Protein AF-A0A947UDK2-F1 (afdb_monomer_lite)

Secondary structure (DSSP, 8-state):
-PPPPHHHHHHHHHSSSTTSSTTHHHH-HHHHHHHHHHHS-TTSPPP-SHHHHHHHHHTSSSS-HHHHHHHHHHHHHHHHHHHHHHHHHHTS-EEEE--SHHHHHSTTHHHHHHHHHHHH-SS-EEEE--T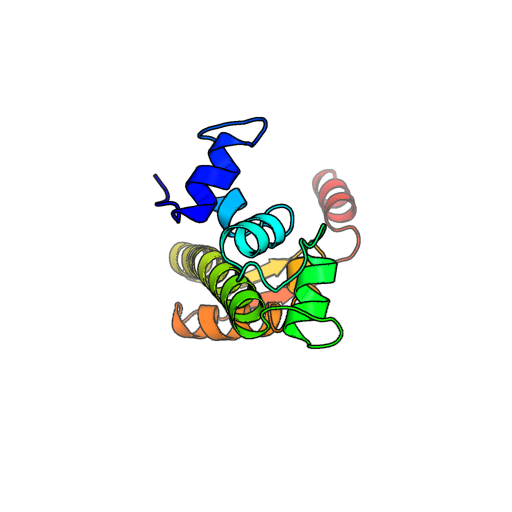THHHHHHHHTT-

Radius of gyration: 16.64 Å; chains: 1; bounding box: 49×33×41 Å

Structure (mmCIF, N/CA/C/O backbone):
data_AF-A0A947UDK2-F1
#
_entry.id   AF-A0A947UDK2-F1
#
loop_
_atom_site.group_PDB
_atom_site.id
_atom_site.type_symbol
_atom_site.label_atom_id
_atom_site.label_alt_id
_atom_site.label_comp_id
_atom_site.label_asym_id
_atom_site.label_entity_id
_atom_site.label_seq_id
_atom_site.pdbx_PDB_ins_code
_atom_site.Cartn_x
_atom_site.Cartn_y
_atom_site.Cartn_z
_atom_site.occupancy
_atom_site.B_iso_or_equiv
_atom_site.auth_seq_id
_atom_site.auth_comp_id
_atom_site.auth_asym_id
_atom_site.auth_atom_id
_atom_site.pdbx_PDB_model_num
ATOM 1 N N . LYS A 1 1 ? -7.067 18.140 2.313 1.00 76.50 1 LYS A N 1
ATOM 2 C CA . LYS A 1 1 ? -6.984 17.269 1.109 1.00 76.50 1 LYS A CA 1
ATOM 3 C C . LYS A 1 1 ? -5.727 16.414 1.240 1.00 76.50 1 LYS A C 1
ATOM 5 O O . LYS A 1 1 ? -4.769 16.920 1.809 1.00 76.50 1 LYS A O 1
ATOM 10 N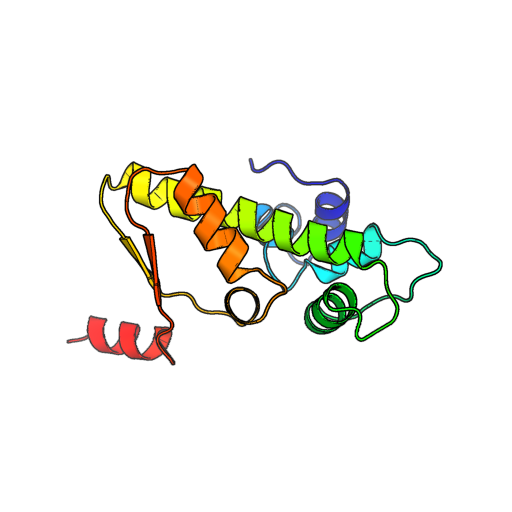 N . PHE A 1 2 ? -5.742 15.152 0.804 1.00 87.69 2 PHE A N 1
ATOM 11 C CA . PHE A 1 2 ? -4.555 14.290 0.876 1.00 87.69 2 PHE A CA 1
ATOM 12 C C . PHE A 1 2 ? -3.453 14.835 -0.054 1.00 87.69 2 PHE A C 1
ATOM 14 O O . PHE A 1 2 ? -3.770 15.108 -1.215 1.00 87.69 2 PHE A O 1
ATOM 21 N N . PRO A 1 3 ? -2.217 15.057 0.430 1.00 91.25 3 PRO A N 1
ATOM 22 C CA . PRO A 1 3 ? -1.120 15.519 -0.412 1.00 91.25 3 PRO A CA 1
ATOM 23 C C . PRO A 1 3 ? -0.661 14.392 -1.341 1.00 91.25 3 PRO A C 1
ATOM 25 O O . PRO A 1 3 ? -0.403 13.281 -0.888 1.00 91.25 3 PRO A O 1
ATOM 28 N N . GLN A 1 4 ? -0.566 14.682 -2.636 1.00 93.75 4 GLN A N 1
ATOM 29 C CA . GLN A 1 4 ? -0.131 13.710 -3.639 1.00 93.75 4 GLN A CA 1
ATOM 30 C C . GLN A 1 4 ? 1.374 13.787 -3.878 1.00 93.75 4 GLN A C 1
ATOM 32 O O . GLN A 1 4 ? 1.986 14.852 -3.776 1.00 93.75 4 GLN A O 1
ATOM 37 N N . SER A 1 5 ? 1.956 12.657 -4.257 1.00 94.75 5 SER A N 1
ATOM 38 C CA . SER A 1 5 ? 3.303 12.599 -4.803 1.00 94.75 5 SER A CA 1
ATOM 39 C C . SER A 1 5 ? 3.349 13.231 -6.207 1.00 94.75 5 SER A C 1
ATOM 41 O O . SER A 1 5 ? 2.322 13.311 -6.890 1.00 94.75 5 SER A O 1
ATOM 43 N N . PRO A 1 6 ? 4.531 13.648 -6.703 1.00 96.19 6 PRO A N 1
ATOM 44 C CA . PRO A 1 6 ? 4.664 14.125 -8.082 1.00 96.19 6 PRO A CA 1
ATOM 45 C C . PRO A 1 6 ? 4.167 13.109 -9.124 1.00 96.19 6 PRO A C 1
ATOM 47 O O . PRO A 1 6 ? 3.544 13.491 -10.113 1.00 96.19 6 PRO A O 1
ATOM 50 N N . ALA A 1 7 ? 4.391 11.814 -8.879 1.00 95.62 7 ALA A N 1
ATOM 51 C CA . ALA A 1 7 ? 3.863 10.738 -9.715 1.00 95.62 7 ALA A CA 1
ATOM 52 C C . ALA A 1 7 ? 2.335 10.616 -9.581 1.00 95.62 7 ALA A C 1
ATOM 54 O O . ALA A 1 7 ? 1.642 10.502 -10.589 1.00 95.62 7 ALA A O 1
ATOM 55 N N . GLY A 1 8 ? 1.792 10.738 -8.368 1.00 95.81 8 GLY A N 1
ATOM 56 C CA . GLY A 1 8 ? 0.352 10.718 -8.120 1.00 95.81 8 GLY A CA 1
ATOM 57 C C . GLY A 1 8 ? -0.413 11.853 -8.792 1.00 95.81 8 GLY A C 1
ATOM 58 O O . GLY A 1 8 ? -1.521 11.632 -9.275 1.00 95.81 8 GLY A O 1
ATOM 59 N N . LEU A 1 9 ? 0.182 13.045 -8.899 1.00 96.62 9 LEU A N 1
ATOM 60 C CA . LEU A 1 9 ? -0.386 14.152 -9.677 1.00 96.62 9 LEU A CA 1
ATOM 61 C C . LEU A 1 9 ? -0.507 13.793 -11.164 1.00 96.62 9 LEU A C 1
ATOM 63 O O . LEU A 1 9 ? -1.529 14.070 -11.791 1.00 96.62 9 LEU A O 1
ATOM 67 N N . GLN A 1 10 ? 0.513 13.141 -11.730 1.00 96.94 10 GLN A N 1
ATOM 68 C CA . GLN A 1 10 ? 0.480 12.692 -13.123 1.00 96.94 10 GLN A CA 1
ATOM 69 C C . GLN A 1 10 ? -0.544 11.569 -13.330 1.00 96.94 10 GLN A C 1
ATOM 71 O O . GLN A 1 10 ? -1.350 11.662 -14.257 1.00 96.94 10 GLN A O 1
ATOM 76 N N . VAL A 1 11 ? -0.581 10.576 -12.436 1.00 96.44 11 VAL A N 1
ATOM 77 C CA . VAL A 1 11 ? -1.602 9.513 -12.424 1.00 96.44 11 VAL A CA 1
ATOM 78 C C . VAL A 1 11 ? -3.011 10.111 -1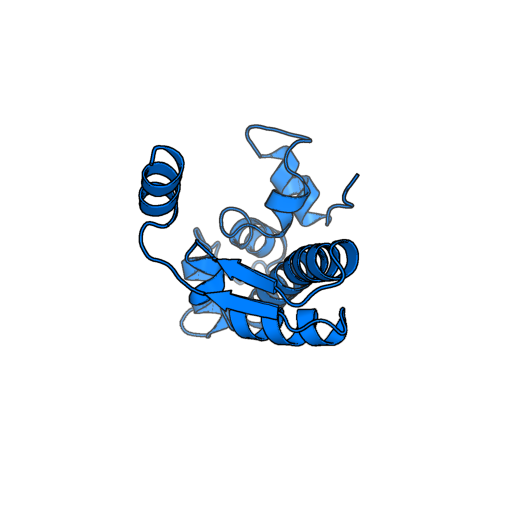2.363 1.00 96.44 11 VAL A C 1
ATOM 80 O O . VAL A 1 11 ? -3.883 9.743 -13.149 1.00 96.44 11 VAL A O 1
ATOM 83 N N . ASP A 1 12 ? -3.245 11.088 -11.484 1.00 96.94 12 ASP A N 1
ATOM 84 C CA . ASP A 1 12 ? -4.537 11.769 -11.378 1.00 96.94 12 ASP A CA 1
ATOM 85 C C . ASP A 1 12 ? -4.908 12.512 -12.667 1.00 96.94 12 ASP A C 1
ATOM 87 O O . ASP A 1 12 ? -6.037 12.375 -13.147 1.00 96.94 12 ASP A O 1
ATOM 91 N N . SER A 1 13 ? -3.951 13.217 -13.279 1.00 95.75 13 SER A N 1
ATOM 92 C CA . SER A 1 13 ? -4.164 13.985 -14.512 1.00 95.75 13 SER A CA 1
ATOM 93 C C . SER A 1 13 ? -4.592 13.129 -15.714 1.00 95.75 13 SER A C 1
ATOM 95 O O . SER A 1 13 ? -5.290 13.629 -16.604 1.00 95.75 13 SER A O 1
ATOM 97 N N . GLN A 1 14 ? -4.193 11.853 -15.717 1.00 92.88 14 GLN A N 1
ATOM 98 C CA . GLN A 1 14 ? -4.473 10.864 -16.763 1.00 92.88 14 GLN A CA 1
ATOM 99 C C . GLN A 1 14 ? -5.674 9.967 -16.430 1.00 92.88 14 GLN A C 1
ATOM 101 O O . GLN A 1 14 ? -6.150 9.221 -17.282 1.00 92.88 14 GLN A O 1
ATOM 106 N N . SER A 1 15 ? -6.188 10.042 -15.202 1.00 92.81 15 SER A N 1
ATOM 107 C CA . SER A 1 15 ? -7.342 9.257 -14.774 1.00 92.81 15 SER A CA 1
ATOM 108 C C . SER A 1 15 ? -8.659 9.792 -15.348 1.00 92.81 15 SER A C 1
ATOM 110 O O . SER A 1 15 ? -8.803 10.984 -15.630 1.00 92.81 15 SER A O 1
ATOM 112 N N . ILE A 1 16 ? -9.663 8.914 -15.437 1.00 91.69 16 ILE A N 1
ATOM 113 C CA . ILE A 1 16 ? -11.028 9.268 -15.867 1.00 91.69 16 ILE A CA 1
ATOM 114 C C . ILE A 1 16 ? -11.627 10.352 -14.955 1.00 91.69 16 ILE A C 1
ATOM 116 O O . ILE A 1 16 ? -12.279 11.282 -15.424 1.00 91.69 16 ILE A O 1
ATOM 120 N N . LYS A 1 17 ? -11.381 10.259 -13.640 1.00 93.12 17 LYS A N 1
ATOM 121 C CA . LYS A 1 17 ? -11.920 11.175 -12.626 1.00 93.12 17 LYS A CA 1
ATOM 122 C C . LYS A 1 17 ? -10.810 11.997 -11.968 1.00 93.12 17 LYS A C 1
ATOM 124 O O . LYS A 1 17 ? -10.381 11.688 -10.853 1.00 93.12 17 LYS A O 1
ATOM 129 N N . LYS A 1 18 ? -10.366 13.045 -12.660 1.00 95.06 18 LYS A N 1
ATOM 130 C CA . LYS A 1 18 ? -9.336 13.994 -12.193 1.00 95.06 18 LYS A CA 1
ATOM 131 C C . LYS A 1 18 ? -9.771 14.707 -10.908 1.00 95.06 18 LYS A C 1
ATOM 133 O O . LYS A 1 18 ? -10.944 15.046 -10.753 1.00 95.06 18 LYS A O 1
ATOM 138 N N . GLY A 1 19 ? -8.848 14.912 -9.974 1.00 94.00 19 GLY A N 1
ATOM 139 C CA . GLY A 1 19 ? -9.103 15.545 -8.677 1.00 94.00 19 GLY A CA 1
ATOM 140 C C . GLY A 1 19 ? -9.883 14.687 -7.666 1.00 94.00 19 GLY A C 1
ATOM 141 O O . GLY A 1 19 ? -10.080 15.115 -6.527 1.00 94.00 19 GLY A O 1
ATOM 142 N N . GLY A 1 20 ? -10.341 13.492 -8.054 1.00 92.81 20 GLY A N 1
ATOM 143 C CA . GLY A 1 20 ? -11.095 12.566 -7.206 1.00 92.81 20 GLY A CA 1
ATOM 144 C C . GLY A 1 20 ? -10.252 11.389 -6.715 1.00 92.81 20 GLY A C 1
ATOM 145 O O . GLY A 1 20 ? -9.280 11.013 -7.359 1.00 92.81 20 GLY A O 1
ATOM 146 N N . ALA A 1 21 ? -10.651 10.781 -5.591 1.00 94.06 21 ALA A N 1
ATOM 147 C CA . ALA A 1 21 ? -10.040 9.557 -5.051 1.00 94.06 21 ALA A CA 1
ATOM 148 C C . ALA A 1 21 ? -8.501 9.626 -4.906 1.00 94.06 21 ALA A C 1
ATOM 150 O O . ALA A 1 21 ? -7.795 8.650 -5.131 1.00 94.06 21 ALA A O 1
ATOM 151 N N . LEU A 1 22 ? -7.971 10.795 -4.524 1.00 95.62 22 LEU A N 1
ATOM 152 C CA . LEU A 1 22 ? -6.524 11.059 -4.522 1.00 95.62 22 LEU A CA 1
ATOM 153 C C . LEU A 1 22 ? -5.732 10.085 -3.640 1.00 95.62 22 LEU A C 1
ATOM 155 O O . LEU A 1 22 ? -4.648 9.666 -4.018 1.00 95.62 22 LEU A O 1
ATOM 159 N N . PHE A 1 23 ? -6.287 9.708 -2.485 1.00 96.06 23 PHE A N 1
ATOM 160 C CA . PHE A 1 23 ? -5.666 8.723 -1.600 1.00 96.06 23 PHE A CA 1
ATOM 161 C C . PHE A 1 23 ? -5.628 7.331 -2.241 1.00 96.06 23 PHE A C 1
ATOM 163 O O . PHE A 1 23 ? -4.586 6.690 -2.250 1.00 96.06 23 PHE A O 1
ATOM 170 N N . GLU A 1 24 ? -6.743 6.887 -2.830 1.00 95.44 24 GLU A N 1
ATOM 171 C CA . GLU A 1 24 ? -6.829 5.600 -3.531 1.00 95.44 24 GLU A CA 1
ATOM 172 C C . GLU A 1 24 ? -5.782 5.505 -4.645 1.00 95.44 24 GLU A C 1
ATOM 174 O O . GLU A 1 24 ? -5.113 4.487 -4.781 1.00 95.44 24 GLU A O 1
ATOM 179 N N . LYS A 1 25 ? -5.565 6.596 -5.385 1.00 96.31 25 LYS A N 1
ATOM 180 C CA . LYS A 1 25 ? -4.566 6.655 -6.460 1.00 96.31 25 LYS A CA 1
ATOM 181 C C . LYS A 1 25 ? -3.127 6.479 -5.987 1.00 96.31 25 LYS A C 1
ATOM 183 O O . LYS A 1 25 ? -2.264 6.209 -6.812 1.00 96.31 25 LYS A O 1
ATOM 188 N N . GLU A 1 26 ? -2.858 6.616 -4.695 1.00 96.56 26 GLU A N 1
ATOM 189 C CA . GLU A 1 26 ? -1.520 6.471 -4.106 1.00 96.56 26 GLU A CA 1
ATOM 190 C C . GLU A 1 26 ? -1.316 5.097 -3.453 1.00 96.56 26 GLU A C 1
ATOM 192 O O . GLU A 1 26 ? -0.179 4.711 -3.199 1.00 96.56 26 GLU A O 1
ATOM 197 N N . VAL A 1 27 ? -2.397 4.344 -3.203 1.00 96.12 27 VAL A N 1
ATOM 198 C CA . VAL A 1 27 ? -2.342 3.079 -2.443 1.00 96.12 27 VAL A CA 1
ATOM 199 C C . VAL A 1 27 ? -2.941 1.874 -3.169 1.00 96.12 27 VAL A C 1
ATOM 201 O O . VAL A 1 27 ? -2.655 0.725 -2.838 1.00 96.12 27 VAL A O 1
ATOM 204 N N . ALA A 1 28 ? -3.820 2.086 -4.146 1.00 94.75 28 ALA A N 1
ATOM 205 C CA . ALA A 1 28 ? -4.514 0.983 -4.786 1.00 94.75 28 ALA A CA 1
ATOM 206 C C . ALA A 1 28 ? -3.631 0.313 -5.840 1.00 94.75 28 ALA A C 1
ATOM 208 O O . ALA A 1 28 ? -2.988 0.963 -6.670 1.00 94.75 28 ALA A O 1
ATOM 209 N N . GLY A 1 29 ? -3.691 -1.019 -5.879 1.00 93.25 29 GLY A N 1
ATOM 210 C CA . GLY A 1 29 ? -2.970 -1.831 -6.860 1.00 93.25 29 GLY A CA 1
ATOM 211 C C . GLY A 1 29 ? -3.317 -1.495 -8.313 1.00 93.25 29 GLY A C 1
ATOM 212 O O . GLY A 1 29 ? -2.527 -1.795 -9.199 1.00 93.25 29 GLY A O 1
ATOM 213 N N . ALA A 1 30 ? -4.440 -0.827 -8.578 1.00 94.50 30 ALA A N 1
ATOM 214 C CA . ALA A 1 30 ? -4.781 -0.325 -9.909 1.00 94.50 30 ALA A CA 1
ATOM 215 C C . ALA A 1 30 ? -3.828 0.778 -10.415 1.00 94.50 30 ALA A C 1
ATOM 217 O O . ALA A 1 30 ? -3.718 0.971 -11.622 1.00 94.50 30 ALA A O 1
ATOM 218 N N . TYR A 1 31 ? -3.122 1.475 -9.519 1.00 96.50 31 TYR A N 1
ATOM 219 C CA . TYR A 1 31 ? -2.287 2.630 -9.865 1.00 96.50 31 TYR A CA 1
ATOM 220 C C . TYR A 1 31 ? -0.808 2.452 -9.505 1.00 96.50 31 TYR A C 1
ATOM 222 O O . TYR A 1 31 ? 0.037 3.131 -10.083 1.00 96.50 31 TYR A O 1
ATOM 230 N N . LEU A 1 32 ? -0.452 1.532 -8.600 1.00 96.75 32 LEU A N 1
ATOM 231 C CA . LEU A 1 32 ? 0.939 1.368 -8.141 1.00 96.75 32 LEU A CA 1
ATOM 232 C C . LEU A 1 32 ? 1.944 1.132 -9.281 1.00 96.75 32 LEU A C 1
ATOM 234 O O . LEU A 1 32 ? 3.001 1.762 -9.311 1.00 96.75 32 LEU A O 1
ATOM 238 N N . PHE A 1 33 ? 1.608 0.295 -10.264 1.00 97.19 33 PHE A N 1
ATOM 239 C CA . PHE A 1 33 ? 2.487 0.077 -11.418 1.00 97.19 33 PHE A CA 1
ATOM 240 C C . PHE A 1 33 ? 2.654 1.335 -12.292 1.00 97.19 33 PHE A C 1
ATOM 242 O O . PHE A 1 33 ? 3.686 1.507 -12.938 1.00 97.19 33 PHE A O 1
ATOM 249 N N . GLN A 1 34 ? 1.678 2.248 -12.293 1.00 97.62 34 GLN A N 1
ATOM 250 C CA . GLN A 1 34 ? 1.791 3.530 -12.989 1.00 97.62 34 GLN A CA 1
ATOM 251 C C . GLN A 1 34 ? 2.793 4.434 -12.270 1.00 97.62 34 GLN A C 1
ATOM 253 O O . GLN A 1 34 ? 3.682 4.987 -12.914 1.00 97.62 34 GLN A O 1
ATOM 258 N N . HIS A 1 35 ? 2.735 4.504 -10.934 1.00 98.00 35 HIS A N 1
ATOM 259 C CA . HIS A 1 35 ? 3.759 5.194 -10.135 1.00 98.00 35 HIS A CA 1
ATOM 260 C C . HIS A 1 35 ? 5.157 4.648 -10.402 1.00 98.00 35 HIS A C 1
ATOM 262 O O . HIS A 1 35 ? 6.104 5.419 -10.567 1.00 98.00 35 HIS A O 1
ATOM 268 N N . TYR A 1 36 ? 5.278 3.325 -10.488 1.00 98.06 36 TYR A N 1
ATOM 269 C CA . TYR A 1 36 ? 6.527 2.667 -10.845 1.00 98.06 36 TYR A CA 1
ATOM 270 C C . TYR A 1 36 ? 7.019 3.106 -12.224 1.00 98.06 36 TYR A C 1
ATOM 272 O O . TYR A 1 36 ? 8.153 3.565 -12.361 1.00 98.06 36 TYR A O 1
ATOM 280 N N . ASN A 1 37 ? 6.158 3.044 -13.240 1.00 97.56 37 ASN A N 1
ATOM 281 C CA . ASN A 1 37 ? 6.511 3.445 -14.596 1.00 97.56 37 ASN A CA 1
ATOM 282 C C . ASN A 1 37 ? 6.943 4.907 -14.687 1.00 97.56 37 ASN A C 1
ATOM 284 O O . ASN A 1 37 ? 7.875 5.216 -15.420 1.00 97.56 37 ASN A O 1
ATOM 288 N N . LEU A 1 38 ? 6.328 5.809 -13.931 1.00 97.00 38 LEU A N 1
ATOM 289 C CA . LEU A 1 38 ? 6.706 7.221 -13.951 1.00 97.00 38 LEU A CA 1
ATOM 290 C C . LEU A 1 38 ? 8.064 7.494 -13.290 1.00 97.00 38 LEU A C 1
ATOM 292 O O . LEU A 1 38 ? 8.710 8.489 -13.613 1.00 97.00 38 LEU A O 1
ATOM 296 N N . ARG A 1 39 ? 8.504 6.627 -12.369 1.00 96.69 39 ARG A N 1
ATOM 297 C CA . ARG A 1 39 ? 9.700 6.843 -11.536 1.00 96.69 39 ARG A CA 1
ATOM 298 C C . ARG A 1 39 ? 10.891 5.957 -11.895 1.00 96.69 39 ARG A C 1
ATOM 300 O O . ARG A 1 39 ? 12.009 6.269 -11.492 1.00 96.69 39 ARG A O 1
ATOM 307 N N . ARG A 1 40 ? 10.673 4.851 -12.608 1.00 95.00 40 ARG A N 1
ATOM 308 C CA . ARG A 1 40 ? 11.738 3.914 -12.986 1.00 95.00 40 ARG A CA 1
ATOM 309 C C . ARG A 1 40 ? 12.780 4.585 -13.882 1.00 95.00 40 ARG A C 1
ATOM 311 O O . ARG A 1 40 ? 12.479 5.492 -14.662 1.00 95.00 40 ARG A O 1
ATOM 318 N N . LYS A 1 41 ? 14.003 4.060 -13.846 1.00 93.69 41 LYS A N 1
ATOM 319 C CA . LYS A 1 41 ? 15.038 4.404 -14.828 1.00 93.69 41 LYS A CA 1
ATOM 320 C C . LYS A 1 41 ? 14.627 3.934 -16.226 1.00 93.69 41 LYS A C 1
ATOM 322 O O . LYS A 1 41 ? 14.026 2.872 -16.373 1.00 93.69 41 LYS A O 1
ATOM 327 N N . LYS A 1 42 ? 14.999 4.700 -17.259 1.00 91.88 42 LYS A N 1
ATOM 328 C CA . LYS A 1 42 ? 14.655 4.411 -18.668 1.00 91.88 42 LYS A CA 1
ATOM 329 C C . LYS A 1 42 ? 15.220 3.084 -19.193 1.00 91.88 42 LYS A C 1
ATOM 331 O O . LYS A 1 42 ? 14.708 2.575 -20.180 1.00 91.88 42 LYS A O 1
ATOM 336 N N . GLU A 1 43 ? 16.251 2.544 -18.544 1.00 93.19 43 GLU A N 1
ATOM 337 C CA . GLU A 1 43 ? 16.835 1.231 -18.855 1.00 93.19 43 GLU A CA 1
ATOM 338 C C . GLU A 1 43 ? 15.888 0.060 -18.550 1.00 93.19 43 GLU A C 1
ATOM 340 O O . GLU A 1 43 ? 16.040 -1.019 -19.117 1.00 93.19 43 GLU A O 1
ATOM 345 N N . PHE A 1 44 ? 14.886 0.270 -17.689 1.00 93.38 44 PHE A N 1
ATOM 346 C CA . PHE A 1 44 ? 13.875 -0.733 -17.381 1.00 93.38 44 PHE A CA 1
ATOM 347 C C . PHE A 1 44 ? 12.636 -0.567 -18.268 1.00 93.38 44 PHE A C 1
ATOM 349 O O . PHE A 1 44 ? 12.124 0.539 -18.484 1.00 93.38 44 PHE A O 1
ATOM 356 N N . GLY A 1 45 ? 12.119 -1.699 -18.752 1.00 91.62 45 GLY A N 1
ATOM 357 C CA . GLY A 1 45 ? 10.878 -1.758 -19.523 1.00 91.62 45 GLY A CA 1
ATOM 358 C C . GLY A 1 45 ? 9.677 -1.193 -18.757 1.00 91.62 45 GLY A C 1
ATOM 359 O O . GLY A 1 45 ? 9.704 -1.044 -17.535 1.00 91.62 45 GLY A O 1
ATOM 360 N N . ILE A 1 46 ? 8.627 -0.823 -19.489 1.00 95.88 46 ILE A N 1
ATOM 361 C CA . ILE A 1 46 ? 7.328 -0.487 -18.891 1.00 95.88 46 ILE A CA 1
ATOM 362 C C . ILE A 1 46 ? 6.691 -1.785 -18.394 1.00 95.88 46 ILE A C 1
ATOM 364 O O . ILE A 1 46 ? 6.762 -2.804 -19.076 1.00 95.88 46 ILE A O 1
ATOM 368 N N . ILE A 1 47 ? 6.065 -1.733 -17.222 1.00 96.62 47 ILE A N 1
ATOM 369 C CA . ILE A 1 47 ? 5.203 -2.808 -16.725 1.00 96.62 47 ILE A CA 1
ATOM 370 C C . ILE A 1 47 ? 3.732 -2.423 -16.880 1.00 96.62 47 ILE A C 1
ATOM 372 O O . ILE A 1 47 ? 3.368 -1.255 -16.810 1.00 96.62 47 ILE A O 1
ATOM 376 N N . GLU A 1 48 ? 2.866 -3.403 -17.063 1.00 96.69 48 GLU A N 1
ATOM 377 C CA . GLU A 1 48 ? 1.447 -3.200 -17.377 1.00 96.69 48 GLU A CA 1
ATOM 378 C C . GLU A 1 48 ? 0.532 -3.487 -16.186 1.00 96.69 48 GLU A C 1
ATOM 380 O O . GLU A 1 48 ? -0.664 -3.212 -16.225 1.00 96.69 48 GLU A O 1
ATOM 385 N N . SER A 1 49 ? 1.075 -4.068 -15.115 1.00 97.06 49 SER A N 1
ATOM 386 C CA . SER A 1 49 ? 0.286 -4.441 -13.947 1.00 97.06 49 SER A CA 1
ATOM 387 C C . SER A 1 49 ? 1.105 -4.456 -12.666 1.00 97.06 49 SER A C 1
ATOM 389 O O . SER A 1 49 ? 2.320 -4.666 -12.659 1.00 97.06 49 SER A O 1
ATOM 391 N N . THR A 1 50 ? 0.405 -4.333 -11.542 1.00 97.31 50 THR A N 1
ATOM 392 C CA . THR A 1 50 ? 1.006 -4.485 -10.211 1.00 97.31 50 THR A CA 1
ATOM 393 C C . THR A 1 50 ? 1.477 -5.917 -9.949 1.00 97.31 50 THR A C 1
ATOM 395 O O . THR A 1 50 ? 2.387 -6.116 -9.154 1.00 97.31 50 THR A O 1
ATOM 398 N N . HIS A 1 51 ? 0.959 -6.913 -10.676 1.00 97.25 51 HIS A N 1
ATOM 399 C CA . HIS A 1 51 ? 1.509 -8.269 -10.644 1.00 97.25 51 HIS A CA 1
ATOM 400 C C . HIS A 1 51 ? 2.914 -8.335 -11.265 1.00 97.25 51 HIS A C 1
ATOM 402 O O . HIS A 1 51 ? 3.809 -8.955 -10.700 1.00 97.25 51 HIS A O 1
ATOM 408 N N . GLN A 1 52 ? 3.151 -7.653 -12.390 1.00 97.38 52 GLN A N 1
ATOM 409 C CA . GLN A 1 52 ? 4.509 -7.520 -12.931 1.00 97.38 52 GLN A CA 1
ATOM 410 C C . GLN A 1 52 ? 5.406 -6.695 -11.996 1.00 97.38 52 GLN A C 1
ATOM 412 O O . GLN A 1 52 ? 6.571 -7.041 -11.813 1.00 97.38 52 GLN A O 1
ATOM 417 N N . MET A 1 53 ? 4.863 -5.659 -11.344 1.00 97.69 53 MET A N 1
ATOM 418 C CA . MET A 1 53 ? 5.592 -4.910 -10.312 1.00 97.69 53 MET A CA 1
ATOM 419 C C . MET A 1 53 ? 6.021 -5.808 -9.142 1.00 97.69 53 MET A C 1
ATOM 421 O O . MET A 1 53 ? 7.148 -5.702 -8.665 1.00 97.69 53 MET A O 1
ATOM 425 N N . ASP A 1 54 ? 5.145 -6.712 -8.702 1.00 98.06 54 ASP A N 1
ATOM 426 C CA . ASP A 1 54 ? 5.432 -7.699 -7.658 1.00 98.06 54 ASP A CA 1
ATOM 427 C C . ASP A 1 54 ? 6.570 -8.641 -8.074 1.00 98.06 54 ASP A C 1
ATOM 429 O O . ASP A 1 54 ? 7.551 -8.787 -7.341 1.00 98.06 54 ASP A O 1
ATOM 433 N N . LYS A 1 55 ? 6.525 -9.169 -9.304 1.00 97.81 55 LYS A N 1
ATOM 434 C CA . LYS A 1 55 ? 7.628 -9.960 -9.876 1.00 97.81 55 LYS A CA 1
ATOM 435 C C . LYS A 1 55 ? 8.943 -9.182 -9.908 1.00 97.81 55 LYS A C 1
ATOM 437 O O . LYS A 1 55 ? 9.993 -9.736 -9.582 1.00 97.81 55 LYS A O 1
ATOM 442 N N . ALA A 1 56 ? 8.909 -7.893 -10.252 1.00 97.56 56 ALA A N 1
ATOM 443 C CA . ALA A 1 56 ? 10.096 -7.038 -10.228 1.00 97.56 56 ALA A CA 1
ATOM 444 C C . ALA A 1 56 ? 10.627 -6.847 -8.794 1.00 97.56 56 ALA A C 1
ATOM 446 O O . ALA A 1 56 ? 11.826 -6.990 -8.559 1.00 97.56 56 ALA A O 1
ATOM 447 N N . ALA A 1 57 ? 9.753 -6.614 -7.808 1.00 98.00 57 ALA A N 1
ATOM 448 C CA . ALA A 1 57 ? 10.131 -6.494 -6.395 1.00 98.00 57 ALA A CA 1
ATOM 449 C C . ALA A 1 57 ? 10.762 -7.785 -5.836 1.00 98.00 57 ALA A C 1
ATOM 451 O O . ALA A 1 57 ? 11.733 -7.732 -5.067 1.00 98.00 57 ALA A O 1
ATOM 452 N N . ARG A 1 58 ? 10.250 -8.948 -6.253 1.00 98.00 58 ARG A N 1
ATOM 453 C CA . ARG A 1 58 ? 10.801 -10.280 -5.933 1.00 98.00 58 ARG A CA 1
ATOM 454 C C . ARG A 1 58 ? 12.083 -10.588 -6.701 1.00 98.00 58 ARG A C 1
ATOM 456 O O . ARG A 1 58 ? 12.903 -11.380 -6.249 1.00 98.00 58 ARG A O 1
ATOM 463 N N . GLY A 1 59 ? 12.309 -9.887 -7.806 1.00 96.44 59 GLY A N 1
ATOM 464 C CA . GLY A 1 59 ? 13.474 -10.053 -8.659 1.00 96.44 59 GLY A CA 1
ATOM 465 C C . GLY A 1 59 ? 13.364 -11.204 -9.651 1.00 96.44 59 GLY A C 1
ATOM 466 O O . GLY A 1 59 ? 14.399 -11.676 -10.112 1.00 96.44 59 GLY A O 1
ATOM 467 N N . GLU A 1 60 ? 12.138 -11.621 -9.957 1.00 96.94 60 GLU A N 1
ATOM 468 C CA . GLU A 1 60 ? 11.793 -12.668 -10.924 1.00 96.94 60 GLU A CA 1
ATOM 469 C C . GLU A 1 60 ? 11.839 -12.160 -12.372 1.00 96.94 60 GLU A C 1
ATOM 471 O O . GLU A 1 60 ? 12.025 -12.940 -13.300 1.00 96.94 60 GLU A O 1
ATOM 476 N N . ILE A 1 61 ? 11.688 -10.846 -12.568 1.00 95.94 61 ILE A N 1
ATOM 477 C CA . ILE A 1 61 ? 11.848 -10.172 -13.863 1.00 95.94 61 ILE A CA 1
ATOM 478 C C . ILE A 1 61 ? 12.826 -8.998 -13.748 1.00 95.94 61 ILE A C 1
ATOM 480 O O . ILE A 1 61 ? 13.132 -8.528 -12.648 1.00 95.94 61 ILE A O 1
ATOM 484 N N . SER A 1 62 ? 13.307 -8.511 -14.896 1.00 93.69 62 SER A N 1
ATOM 485 C CA . SER A 1 62 ? 14.114 -7.289 -14.963 1.00 93.69 62 SER A CA 1
ATOM 486 C C . SER A 1 62 ? 13.292 -6.071 -14.535 1.00 93.69 62 SER A C 1
ATOM 488 O O . SER A 1 62 ? 12.145 -5.910 -14.948 1.00 93.69 62 SER A O 1
ATOM 490 N N . GLY A 1 63 ? 13.884 -5.214 -13.707 1.00 94.75 63 GLY A N 1
ATOM 491 C CA . GLY A 1 63 ? 13.245 -4.013 -13.186 1.00 94.75 63 GLY A CA 1
ATOM 492 C C . GLY A 1 63 ? 14.024 -3.406 -12.023 1.00 94.75 63 GLY A C 1
ATOM 493 O O . GLY A 1 63 ? 14.838 -4.069 -11.375 1.00 94.75 63 GLY A O 1
ATOM 494 N N . ASP A 1 64 ? 13.732 -2.143 -11.726 1.00 96.38 64 ASP A N 1
ATOM 495 C CA . ASP A 1 64 ? 14.178 -1.467 -10.512 1.00 96.38 64 ASP A CA 1
ATOM 496 C C . ASP A 1 64 ? 13.524 -2.104 -9.273 1.00 96.38 64 ASP A C 1
ATOM 498 O O . ASP A 1 64 ? 12.397 -1.777 -8.892 1.00 96.38 64 ASP A O 1
ATOM 502 N N . LYS A 1 65 ? 14.221 -3.067 -8.662 1.00 97.00 65 LYS A N 1
ATOM 503 C CA . LYS A 1 65 ? 13.706 -3.820 -7.509 1.00 97.00 65 LYS A CA 1
ATOM 504 C C . LYS A 1 65 ? 13.489 -2.920 -6.296 1.00 97.00 65 LYS A C 1
ATOM 506 O O . LYS A 1 65 ? 12.540 -3.135 -5.550 1.00 97.00 65 LYS A O 1
ATOM 511 N N . LEU A 1 66 ? 14.368 -1.939 -6.084 1.00 97.38 66 LEU A N 1
ATOM 512 C CA . LEU A 1 66 ? 14.300 -1.055 -4.921 1.00 97.38 66 LEU A CA 1
ATOM 513 C C . LEU A 1 66 ? 13.081 -0.145 -5.026 1.00 97.38 66 LEU A C 1
ATOM 515 O O . LEU A 1 66 ? 12.273 -0.119 -4.104 1.00 97.38 66 LEU A O 1
ATOM 519 N N . LEU A 1 67 ? 12.867 0.471 -6.190 1.00 98.00 67 LEU A N 1
ATOM 520 C CA . LEU A 1 67 ? 11.688 1.300 -6.423 1.00 98.00 67 LEU A CA 1
ATOM 521 C C . LEU A 1 67 ? 10.377 0.519 -6.248 1.00 98.00 67 LEU A C 1
ATOM 523 O O . LEU A 1 67 ? 9.442 1.023 -5.629 1.00 98.00 67 LEU A O 1
ATOM 527 N N . ALA A 1 68 ? 10.294 -0.705 -6.780 1.00 98.12 68 ALA A N 1
ATOM 528 C CA . ALA A 1 68 ? 9.092 -1.528 -6.642 1.00 98.12 68 ALA A CA 1
ATOM 529 C C . ALA A 1 68 ? 8.790 -1.843 -5.165 1.00 98.12 68 ALA A C 1
ATOM 531 O O . ALA A 1 68 ? 7.649 -1.713 -4.720 1.00 98.12 68 ALA A O 1
ATOM 532 N N . ARG A 1 69 ? 9.821 -2.207 -4.391 1.00 98.50 69 ARG A N 1
ATOM 533 C CA . ARG A 1 69 ? 9.706 -2.478 -2.950 1.00 98.50 69 ARG A CA 1
ATOM 534 C C . ARG A 1 69 ? 9.302 -1.234 -2.165 1.00 98.50 69 ARG A C 1
ATOM 536 O O . ARG A 1 69 ? 8.424 -1.328 -1.312 1.00 98.50 69 ARG A O 1
ATOM 543 N N . ASP A 1 70 ? 9.898 -0.089 -2.482 1.00 98.25 70 ASP A N 1
ATOM 544 C CA . ASP A 1 70 ? 9.589 1.185 -1.834 1.00 98.25 70 ASP A CA 1
ATOM 545 C C . ASP A 1 70 ? 8.138 1.604 -2.083 1.00 98.25 70 ASP A C 1
ATOM 547 O O . ASP A 1 70 ? 7.470 2.061 -1.160 1.00 98.25 70 ASP A O 1
ATOM 551 N N . LEU A 1 71 ? 7.611 1.392 -3.294 1.00 98.19 71 LEU A N 1
ATOM 552 C CA . LEU A 1 71 ? 6.211 1.688 -3.610 1.00 98.19 71 LEU A CA 1
ATOM 553 C C . LEU A 1 71 ? 5.233 0.780 -2.853 1.00 98.19 71 LEU A C 1
ATOM 555 O O . LEU A 1 71 ? 4.246 1.280 -2.310 1.00 98.19 71 LEU A O 1
ATOM 559 N N . PHE A 1 72 ? 5.504 -0.529 -2.761 1.00 98.56 72 PHE A N 1
ATOM 560 C CA . PHE A 1 72 ? 4.685 -1.424 -1.932 1.00 98.56 72 PHE A CA 1
ATOM 561 C C . PHE A 1 72 ? 4.716 -1.012 -0.460 1.00 98.56 72 PHE A C 1
ATOM 563 O O . PHE A 1 72 ? 3.663 -0.939 0.175 1.00 98.56 72 PHE A O 1
ATOM 570 N N . LYS A 1 73 ? 5.905 -0.696 0.066 1.00 98.44 73 LYS A N 1
ATOM 571 C CA . LYS A 1 73 ? 6.078 -0.251 1.449 1.00 98.44 73 LYS A CA 1
ATOM 572 C C . LYS A 1 73 ? 5.318 1.047 1.720 1.00 98.44 73 LYS A C 1
ATOM 574 O O . LYS A 1 73 ? 4.517 1.087 2.647 1.00 98.44 73 LYS A O 1
ATOM 579 N N . GLN A 1 74 ? 5.509 2.069 0.887 1.00 97.75 74 GLN A N 1
ATOM 580 C CA . GLN A 1 74 ? 4.840 3.365 1.019 1.00 97.75 74 GLN A CA 1
ATOM 581 C C . GLN A 1 74 ? 3.312 3.206 1.016 1.00 97.75 74 GLN A C 1
ATOM 583 O O . GLN A 1 74 ? 2.618 3.762 1.866 1.00 97.75 74 GLN A O 1
ATOM 588 N N . SER A 1 75 ? 2.784 2.409 0.086 1.00 97.88 75 SER A N 1
ATOM 589 C CA . SER A 1 75 ? 1.355 2.102 0.003 1.00 97.88 75 SER A CA 1
ATOM 590 C C . SER A 1 75 ? 0.832 1.416 1.270 1.00 97.88 75 SER A C 1
ATOM 592 O O . SER A 1 75 ? -0.191 1.820 1.829 1.00 97.88 75 SER A O 1
ATOM 594 N N . ALA A 1 76 ? 1.548 0.398 1.754 1.00 98.31 76 ALA A N 1
ATOM 595 C CA . ALA A 1 76 ? 1.203 -0.323 2.975 1.00 98.31 76 ALA A CA 1
ATOM 596 C C . ALA A 1 76 ? 1.219 0.596 4.209 1.00 98.31 76 ALA A C 1
ATOM 598 O O . ALA A 1 76 ? 0.298 0.557 5.026 1.00 98.31 76 ALA A O 1
ATOM 599 N N . GLU A 1 77 ? 2.216 1.472 4.332 1.00 98.19 77 GLU A N 1
ATOM 600 C CA . GLU A 1 77 ? 2.320 2.441 5.428 1.00 98.19 77 GLU A CA 1
ATOM 601 C C . GLU A 1 77 ? 1.159 3.449 5.417 1.00 98.19 77 GLU A C 1
ATOM 603 O O . GLU A 1 77 ? 0.560 3.713 6.460 1.00 98.19 77 GLU A O 1
ATOM 608 N N . LEU A 1 78 ? 0.762 3.950 4.243 1.00 97.69 78 LEU A N 1
ATOM 609 C CA . LEU A 1 78 ? -0.388 4.851 4.113 1.00 97.69 78 LEU A CA 1
ATOM 610 C C . LEU A 1 78 ? -1.705 4.188 4.543 1.00 97.69 78 LEU A C 1
ATOM 612 O O . LEU A 1 78 ? -2.500 4.798 5.263 1.00 97.69 78 LEU A O 1
ATOM 616 N N . ILE A 1 79 ? -1.931 2.934 4.145 1.00 97.44 79 ILE A N 1
ATOM 617 C CA . ILE A 1 79 ? -3.100 2.153 4.583 1.00 97.44 79 ILE A CA 1
ATOM 618 C C . ILE A 1 79 ? -3.057 1.887 6.093 1.00 97.44 79 ILE A C 1
ATOM 620 O O . ILE A 1 79 ? -4.080 1.993 6.776 1.00 97.44 79 ILE A O 1
ATOM 624 N N . SER A 1 80 ? -1.869 1.626 6.641 1.00 98.25 80 SER A N 1
ATOM 625 C CA . SER A 1 80 ? -1.670 1.418 8.080 1.00 98.25 80 SER A CA 1
ATOM 626 C C . SER A 1 80 ? -2.120 2.618 8.905 1.00 98.25 80 SER A C 1
ATOM 628 O O . SER A 1 80 ? -2.767 2.442 9.937 1.00 98.25 80 SER A O 1
ATOM 630 N N . CYS A 1 81 ? -1.859 3.840 8.428 1.00 97.88 81 CYS A N 1
ATOM 631 C CA . CYS A 1 81 ? -2.330 5.063 9.076 1.00 97.88 81 CYS A CA 1
ATOM 632 C C . CYS A 1 81 ? -3.860 5.106 9.203 1.00 97.88 81 CYS A C 1
ATOM 634 O O . CYS A 1 81 ? -4.375 5.506 10.248 1.00 97.88 81 CYS A O 1
ATOM 636 N N . GLN A 1 82 ? -4.601 4.672 8.177 1.00 96.88 82 GLN A N 1
ATOM 637 C CA . GLN A 1 82 ? -6.066 4.632 8.236 1.00 96.88 82 GLN A CA 1
ATOM 638 C C . GLN A 1 82 ? -6.566 3.581 9.230 1.00 96.88 82 GLN A C 1
ATOM 640 O O . GLN A 1 82 ? -7.420 3.882 10.062 1.00 96.88 82 GLN A O 1
ATOM 645 N N . ILE A 1 83 ? -5.999 2.374 9.185 1.00 98.12 83 ILE A N 1
ATOM 646 C CA . ILE A 1 83 ? -6.356 1.265 10.080 1.00 98.12 83 ILE A CA 1
ATOM 647 C C . ILE A 1 83 ? -6.095 1.641 11.545 1.00 98.12 83 ILE A C 1
ATOM 649 O O . ILE A 1 83 ? -6.987 1.531 12.391 1.00 98.12 83 ILE A O 1
ATOM 653 N N . ALA A 1 84 ? -4.894 2.141 11.845 1.00 98.44 84 ALA A N 1
ATOM 654 C CA . ALA A 1 84 ? -4.532 2.595 13.184 1.00 98.44 84 ALA A CA 1
ATOM 655 C C . ALA A 1 84 ? -5.412 3.771 13.634 1.00 98.44 84 ALA A C 1
ATOM 657 O O . ALA A 1 84 ? -5.856 3.809 14.781 1.00 98.44 84 ALA A O 1
ATOM 658 N N . GLY A 1 85 ? -5.725 4.700 12.724 1.00 98.19 85 GLY A N 1
ATOM 659 C CA . GLY A 1 85 ? -6.649 5.804 12.973 1.00 98.19 85 GLY A CA 1
ATOM 660 C C . GLY A 1 85 ? -8.038 5.329 13.405 1.00 98.19 85 GLY A C 1
ATOM 661 O O . GLY A 1 85 ? -8.582 5.848 14.379 1.00 98.19 85 GLY A O 1
ATOM 662 N N . MET A 1 86 ? -8.589 4.304 12.748 1.00 98.31 86 MET A N 1
ATOM 663 C CA . MET A 1 86 ? -9.883 3.717 13.118 1.00 98.31 86 MET A CA 1
ATOM 664 C C . MET A 1 86 ? -9.846 3.055 14.501 1.00 98.31 86 MET A C 1
ATOM 666 O O . MET A 1 86 ? -10.730 3.318 15.319 1.00 98.31 86 MET A O 1
ATOM 670 N N . ALA A 1 87 ? -8.809 2.263 14.797 1.00 98.38 87 ALA A N 1
ATOM 671 C CA . ALA A 1 87 ? -8.641 1.640 16.112 1.00 98.38 87 ALA A CA 1
ATOM 672 C C . ALA A 1 87 ? -8.489 2.691 17.224 1.00 98.38 87 ALA A C 1
ATOM 674 O O . ALA A 1 87 ? -9.153 2.616 18.259 1.00 98.38 87 ALA A O 1
ATOM 675 N N . ASN A 1 88 ? -7.688 3.733 16.980 1.00 98.38 88 ASN A N 1
ATOM 676 C CA . ASN A 1 88 ? -7.502 4.848 17.907 1.00 98.38 88 ASN A CA 1
ATOM 677 C C . ASN A 1 88 ? -8.795 5.635 18.142 1.00 98.38 88 ASN A C 1
ATOM 679 O O . ASN A 1 88 ? -9.104 5.979 19.284 1.00 98.38 88 ASN A O 1
ATOM 683 N N . PHE A 1 89 ? -9.569 5.883 17.084 1.00 98.31 89 PHE A N 1
ATOM 684 C CA . PHE A 1 89 ? -10.852 6.573 17.171 1.00 98.31 89 PHE A CA 1
ATOM 685 C C . PHE A 1 89 ? -11.882 5.768 17.972 1.00 98.31 89 PHE A C 1
ATOM 687 O O . PHE A 1 89 ? -12.570 6.321 18.829 1.00 98.31 89 PHE A O 1
ATOM 694 N N . LYS A 1 90 ? -11.964 4.454 17.730 1.00 98.12 90 LYS A N 1
ATOM 695 C CA . LYS A 1 90 ? -12.881 3.552 18.445 1.00 98.12 90 LYS A CA 1
ATOM 696 C C . LYS A 1 90 ? -12.403 3.164 19.842 1.00 98.12 90 LYS A C 1
ATOM 698 O O . LYS A 1 90 ? -13.212 2.699 20.636 1.00 98.12 90 LYS A O 1
ATOM 703 N N . LYS A 1 91 ? -11.125 3.388 20.148 1.00 98.19 91 LYS A N 1
ATOM 704 C CA . LYS A 1 91 ? -10.483 3.076 21.429 1.00 98.19 91 LYS A CA 1
ATOM 705 C C . LYS A 1 91 ? -10.599 1.600 21.836 1.00 98.19 91 LYS A C 1
ATOM 707 O O . LYS A 1 91 ? -10.763 1.297 23.016 1.00 98.19 91 LYS A O 1
ATOM 712 N N . GLN A 1 92 ? -10.517 0.690 20.870 1.00 98.00 92 GLN A N 1
ATOM 713 C CA . GLN A 1 92 ? -10.651 -0.744 21.117 1.00 98.00 92 GLN A CA 1
ATOM 714 C C . GLN A 1 92 ? -9.824 -1.571 20.135 1.00 98.00 92 GLN A C 1
ATOM 716 O O . GLN A 1 92 ? -9.486 -1.108 19.044 1.00 98.00 92 GLN A O 1
ATOM 721 N N . ASP A 1 93 ? -9.558 -2.816 20.520 1.00 98.44 93 ASP A N 1
ATOM 722 C CA . ASP A 1 93 ? -8.995 -3.829 19.634 1.00 98.44 93 ASP A CA 1
ATOM 723 C C . ASP A 1 93 ? -9.954 -4.097 18.462 1.00 98.44 93 ASP A C 1
ATOM 725 O O . ASP A 1 93 ? -11.176 -4.124 18.630 1.00 98.44 93 ASP A O 1
ATOM 729 N N . MET A 1 94 ? -9.410 -4.300 17.261 1.00 97.88 94 MET A N 1
ATOM 730 C CA . MET A 1 94 ? -10.203 -4.436 16.037 1.00 97.88 94 MET A CA 1
ATOM 731 C C . MET A 1 94 ? -9.768 -5.629 15.191 1.00 97.88 94 MET A C 1
ATOM 733 O O . MET A 1 94 ? -8.597 -6.008 15.139 1.00 97.88 94 MET A O 1
ATOM 737 N N . VAL A 1 95 ? -10.740 -6.212 14.492 1.00 97.44 95 VAL A N 1
ATOM 738 C CA . VAL A 1 95 ? -10.507 -7.187 13.428 1.00 97.44 95 VAL A CA 1
ATOM 739 C C . VAL A 1 95 ? -10.970 -6.559 12.123 1.00 97.44 95 VAL A C 1
ATOM 741 O O . VAL A 1 95 ? -12.135 -6.189 12.002 1.00 97.44 95 VAL A O 1
ATOM 744 N N . PHE A 1 96 ? -10.061 -6.437 11.165 1.00 96.12 96 PHE A N 1
ATOM 745 C CA . PHE A 1 96 ? -10.357 -5.961 9.822 1.00 96.12 96 PHE A CA 1
ATOM 746 C C . PHE A 1 96 ? -10.523 -7.159 8.898 1.00 96.12 96 PHE A C 1
ATOM 748 O O . PHE A 1 96 ? -9.629 -8.002 8.793 1.00 96.12 96 PHE A O 1
ATOM 755 N N . VAL A 1 97 ? -11.674 -7.237 8.239 1.00 94.19 97 VAL A N 1
ATOM 756 C CA . VAL A 1 97 ? -11.875 -8.165 7.127 1.00 94.19 97 VAL A CA 1
ATOM 757 C C . VAL A 1 97 ? -11.297 -7.495 5.888 1.00 94.19 97 VAL A C 1
ATOM 759 O O . VAL A 1 97 ? -11.740 -6.410 5.518 1.00 94.19 97 VAL A O 1
ATOM 762 N N . MET A 1 98 ? -10.263 -8.098 5.309 1.00 93.19 98 MET A N 1
ATOM 763 C CA . MET A 1 98 ? -9.518 -7.516 4.195 1.00 93.19 98 MET A CA 1
ATOM 764 C C . MET A 1 98 ? -9.834 -8.265 2.905 1.00 93.19 98 MET A C 1
ATOM 766 O O . MET A 1 98 ? -9.649 -9.480 2.826 1.00 93.19 98 MET A O 1
ATOM 770 N N . GLU A 1 99 ? -10.249 -7.523 1.883 1.00 88.75 99 GLU A N 1
ATOM 771 C CA . GLU A 1 99 ? -10.413 -8.015 0.515 1.00 88.75 99 GLU A CA 1
ATOM 772 C C . GLU A 1 99 ? -9.355 -7.404 -0.416 1.00 88.75 99 GLU A C 1
ATOM 774 O O . GLU A 1 99 ? -8.785 -6.345 -0.144 1.00 88.75 99 GLU A O 1
ATOM 779 N N . GLY A 1 100 ? -9.111 -8.077 -1.543 1.00 86.56 100 GLY A N 1
ATOM 780 C CA . GLY A 1 100 ? -8.199 -7.620 -2.590 1.00 86.56 100 GLY A CA 1
ATOM 781 C C . GLY A 1 100 ? -6.821 -8.282 -2.545 1.00 86.56 100 GLY A C 1
ATOM 782 O O . GLY A 1 100 ? -6.169 -8.380 -1.507 1.00 86.56 100 GLY A O 1
ATOM 783 N N . SER A 1 101 ? -6.343 -8.708 -3.715 1.00 90.31 101 SER A N 1
ATOM 784 C CA . SER A 1 101 ? -5.116 -9.504 -3.857 1.00 90.31 101 SER A CA 1
ATOM 785 C C . SER A 1 101 ? -3.840 -8.774 -3.434 1.00 90.31 101 SER A C 1
ATOM 787 O O . SER A 1 101 ? -2.901 -9.418 -2.974 1.00 90.31 101 SER A O 1
ATOM 789 N N . LEU A 1 102 ? -3.799 -7.441 -3.549 1.00 94.12 102 LEU A N 1
ATOM 790 C CA . LEU A 1 102 ? -2.628 -6.642 -3.176 1.00 94.12 102 LEU A CA 1
ATOM 791 C C . LEU A 1 102 ? -2.238 -6.852 -1.709 1.00 94.12 102 LEU A C 1
ATOM 793 O O . LEU A 1 102 ? -1.058 -7.022 -1.417 1.00 94.12 102 LEU A O 1
ATOM 797 N N . PHE A 1 103 ? -3.220 -6.856 -0.806 1.00 95.75 103 PHE A N 1
ATOM 798 C CA . PHE A 1 103 ? -2.965 -6.961 0.627 1.00 95.75 103 PHE A CA 1
ATOM 799 C C . PHE A 1 103 ? -2.313 -8.299 0.995 1.00 95.75 103 PHE A C 1
ATOM 801 O O . PHE A 1 103 ? -1.366 -8.340 1.779 1.00 95.75 103 PHE A O 1
ATOM 808 N N . TRP A 1 104 ? -2.803 -9.376 0.383 1.00 94.69 104 TRP A N 1
ATOM 809 C CA . TRP A 1 104 ? -2.416 -10.750 0.694 1.00 94.69 104 TRP A CA 1
ATOM 810 C C . TRP A 1 104 ? -1.164 -11.219 -0.050 1.00 94.69 104 TRP A C 1
ATOM 812 O O . TRP A 1 104 ? -0.341 -11.933 0.518 1.00 94.69 104 TRP A O 1
ATOM 822 N N . VAL A 1 105 ? -1.013 -10.829 -1.319 1.00 93.94 105 VAL A N 1
ATOM 823 C CA . VAL A 1 105 ? 0.005 -11.391 -2.227 1.00 93.94 105 VAL A CA 1
ATOM 824 C C . VAL A 1 105 ? 1.106 -10.384 -2.568 1.00 93.94 105 VAL A C 1
ATOM 826 O O . VAL A 1 105 ? 2.205 -10.789 -2.948 1.00 93.94 105 VAL A O 1
ATOM 829 N N . GLY A 1 106 ? 0.852 -9.081 -2.415 1.00 95.62 106 GLY A N 1
ATOM 830 C CA . GLY A 1 106 ? 1.837 -8.044 -2.712 1.00 95.62 106 GLY A CA 1
ATOM 831 C C . GLY A 1 106 ? 3.105 -8.186 -1.869 1.00 95.62 106 GLY A C 1
ATOM 832 O O . GLY A 1 106 ? 3.051 -8.577 -0.700 1.00 95.62 106 GLY A O 1
ATOM 833 N N . TYR A 1 107 ? 4.254 -7.861 -2.461 1.00 97.75 107 TYR A N 1
ATOM 834 C CA . TYR A 1 107 ? 5.565 -7.980 -1.831 1.00 97.75 107 TYR A CA 1
ATOM 835 C C . TYR A 1 107 ? 5.592 -7.392 -0.412 1.00 97.75 107 TYR A C 1
ATOM 837 O O . TYR A 1 107 ? 5.510 -6.178 -0.226 1.00 97.75 107 TYR A O 1
ATOM 845 N N . ASN A 1 108 ? 5.721 -8.272 0.588 1.00 97.75 108 ASN A N 1
ATOM 846 C CA . ASN A 1 108 ? 5.718 -7.959 2.023 1.00 97.75 108 ASN A CA 1
ATOM 847 C C . ASN A 1 108 ? 4.540 -7.094 2.513 1.00 97.75 108 ASN A C 1
ATOM 849 O O . ASN A 1 108 ? 4.600 -6.579 3.627 1.00 97.75 108 ASN A O 1
ATOM 853 N N . TYR A 1 109 ? 3.460 -6.964 1.739 1.00 97.94 109 TYR A N 1
ATOM 854 C CA . TYR A 1 109 ? 2.443 -5.941 1.968 1.00 97.94 109 TYR A CA 1
ATOM 855 C C . TYR A 1 109 ? 1.724 -6.121 3.307 1.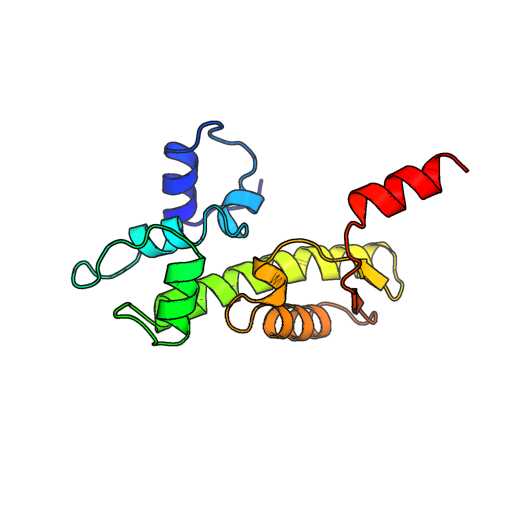00 97.94 109 TYR A C 1
ATOM 857 O O . TYR A 1 109 ? 1.796 -5.237 4.159 1.00 97.94 109 TYR A O 1
ATOM 865 N N . TRP A 1 110 ? 1.107 -7.290 3.534 1.00 96.88 110 TRP A N 1
ATOM 866 C CA . TRP A 1 110 ? 0.506 -7.665 4.823 1.00 96.88 110 TRP A CA 1
ATOM 867 C C . TRP A 1 110 ? 1.452 -7.381 5.987 1.00 96.88 110 TRP A C 1
ATOM 869 O O . TRP A 1 110 ? 1.059 -6.774 6.980 1.00 96.88 110 TRP A O 1
ATOM 879 N N . LYS A 1 111 ? 2.705 -7.836 5.864 1.00 97.81 111 LYS A N 1
ATOM 880 C CA . LYS A 1 111 ? 3.686 -7.779 6.950 1.00 97.81 111 LYS A CA 1
ATOM 881 C C . LYS A 1 111 ? 4.011 -6.333 7.298 1.00 97.81 111 LYS A C 1
ATOM 883 O O . LYS A 1 111 ? 3.990 -5.976 8.470 1.00 97.81 111 LYS A O 1
ATOM 888 N N . THR A 1 112 ? 4.237 -5.497 6.287 1.00 98.44 112 THR A N 1
ATOM 889 C CA . THR A 1 112 ? 4.441 -4.062 6.480 1.00 98.44 112 THR A CA 1
ATOM 890 C C . THR A 1 112 ? 3.215 -3.409 7.107 1.00 98.44 112 THR A C 1
ATOM 892 O O . THR A 1 112 ? 3.378 -2.624 8.035 1.00 98.44 112 THR A O 1
ATOM 895 N N . VAL A 1 113 ? 1.995 -3.757 6.678 1.00 98.38 113 VAL A N 1
ATOM 896 C CA . VAL A 1 113 ? 0.786 -3.211 7.312 1.00 98.38 113 VAL A CA 1
ATOM 897 C C . VAL A 1 113 ? 0.705 -3.606 8.785 1.00 98.38 113 VAL A C 1
ATOM 899 O O . VAL A 1 113 ? 0.470 -2.764 9.647 1.00 98.38 113 VAL A O 1
ATOM 902 N N . GLU A 1 114 ? 0.921 -4.880 9.098 1.00 97.94 114 GLU A N 1
ATOM 903 C CA . GLU A 1 114 ? 0.862 -5.381 10.467 1.00 97.94 114 GLU A CA 1
ATOM 904 C C . GLU A 1 114 ? 1.900 -4.708 11.377 1.00 97.94 114 GLU A C 1
ATOM 906 O O . GLU A 1 114 ? 1.568 -4.276 12.484 1.00 97.94 114 GLU A O 1
ATOM 911 N N . GLU A 1 115 ? 3.145 -4.601 10.917 1.00 98.25 115 GLU A N 1
ATOM 912 C CA . GLU A 1 115 ? 4.239 -3.977 11.665 1.00 98.25 115 GLU A CA 1
ATOM 913 C C . GLU A 1 115 ? 4.005 -2.474 11.863 1.00 98.25 115 GLU A C 1
ATOM 915 O O . GLU A 1 115 ? 4.147 -1.971 12.981 1.00 98.25 115 GLU A O 1
ATOM 920 N N . THR A 1 116 ? 3.580 -1.761 10.818 1.00 98.56 116 THR A N 1
ATOM 921 C CA . THR A 1 116 ? 3.331 -0.319 10.898 1.00 98.56 116 THR A CA 1
ATOM 922 C C . THR A 1 116 ? 2.095 -0.004 11.739 1.00 98.56 116 THR A C 1
ATOM 924 O O . THR A 1 116 ? 2.120 0.926 12.536 1.00 98.56 116 THR A O 1
ATOM 927 N N . VAL A 1 117 ? 1.013 -0.784 11.665 1.00 98.44 117 VAL A N 1
ATOM 928 C CA . VAL A 1 117 ? -0.145 -0.564 12.552 1.00 98.44 117 VAL A CA 1
ATOM 929 C C . VAL A 1 117 ? 0.245 -0.748 14.020 1.00 98.44 117 VAL A C 1
ATOM 931 O O . VAL A 1 117 ? -0.128 0.081 14.850 1.00 98.44 117 VAL A O 1
ATOM 934 N N . LYS A 1 118 ? 1.045 -1.774 14.347 1.00 98.06 118 LYS A N 1
ATOM 935 C CA . LYS A 1 118 ? 1.537 -2.008 15.717 1.00 98.06 118 LYS A CA 1
ATOM 936 C C . LYS A 1 118 ? 2.352 -0.834 16.268 1.00 98.06 118 LYS A C 1
ATOM 938 O O . LYS A 1 118 ? 2.322 -0.609 17.473 1.00 98.06 118 LYS A O 1
ATOM 943 N N . SER A 1 119 ? 3.065 -0.086 15.423 1.00 98.25 119 SER A N 1
ATOM 944 C CA . SER A 1 119 ? 3.821 1.095 15.867 1.00 98.25 119 SER A CA 1
ATOM 945 C C . SER A 1 119 ? 2.957 2.355 16.015 1.00 98.25 119 SER A C 1
ATOM 947 O O . SER A 1 119 ? 3.330 3.265 16.753 1.00 98.25 119 SER A O 1
ATOM 949 N N . LEU A 1 120 ? 1.792 2.407 15.360 1.00 98.44 120 LEU A N 1
ATOM 950 C CA . LEU A 1 120 ? 0.903 3.577 15.323 1.00 98.44 120 LEU A CA 1
ATOM 951 C C . LEU A 1 120 ? -0.256 3.529 16.335 1.00 98.44 120 LEU A C 1
ATOM 953 O O . LEU A 1 120 ? -0.963 4.526 16.522 1.00 98.44 120 LEU A O 1
ATOM 957 N N . THR A 1 121 ? -0.504 2.389 16.980 1.00 98.12 121 THR A N 1
ATOM 958 C CA . THR A 1 121 ? -1.569 2.261 17.982 1.00 98.12 121 THR A CA 1
ATOM 959 C C . THR A 1 121 ? -1.224 1.271 19.091 1.00 98.12 121 THR A C 1
ATOM 961 O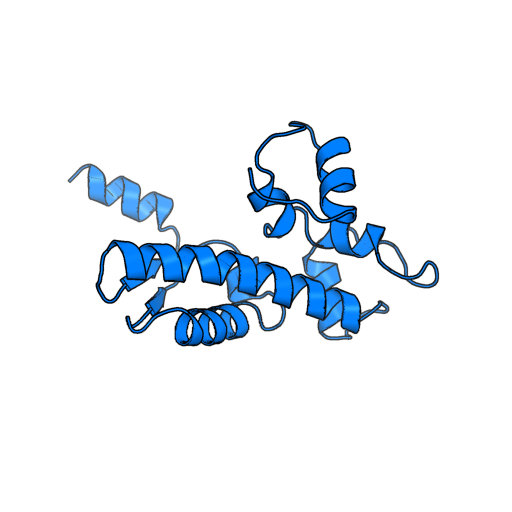 O . THR A 1 121 ? -0.507 0.299 18.886 1.00 98.12 121 THR A O 1
ATOM 964 N N . LYS A 1 122 ? -1.788 1.502 20.284 1.00 97.94 122 LYS A N 1
ATOM 965 C CA . LYS A 1 122 ? -1.731 0.558 21.412 1.00 97.94 122 LYS A CA 1
ATOM 966 C C . LYS A 1 122 ? -2.768 -0.567 21.321 1.00 97.94 122 LYS A C 1
ATOM 968 O O . LYS A 1 122 ? -2.694 -1.515 22.097 1.00 97.94 122 LYS A O 1
ATOM 973 N N . TYR A 1 123 ? -3.769 -0.428 20.450 1.00 98.44 123 TYR A N 1
ATOM 974 C CA . TYR A 1 123 ? -4.851 -1.401 20.313 1.00 98.44 123 TYR A CA 1
ATOM 975 C C . TYR A 1 123 ? -4.419 -2.557 19.414 1.00 98.44 123 TYR A C 1
ATOM 977 O O . TYR A 1 123 ? -3.725 -2.364 18.415 1.00 98.44 123 TYR A O 1
ATOM 985 N N . LYS A 1 124 ? -4.848 -3.775 19.746 1.00 97.94 124 LYS A N 1
ATOM 986 C CA . LYS A 1 124 ? -4.550 -4.952 18.931 1.00 97.94 124 LYS A CA 1
ATOM 987 C C . LYS A 1 124 ? -5.390 -4.909 17.666 1.00 97.94 124 LYS A C 1
ATOM 989 O O . LYS A 1 124 ? -6.619 -4.924 17.718 1.00 97.94 124 LYS A O 1
ATOM 994 N N . VAL A 1 125 ? -4.714 -4.927 16.527 1.00 98.06 125 VAL A N 1
ATOM 995 C CA . VAL A 1 125 ? -5.343 -5.056 15.216 1.00 98.06 125 VAL A CA 1
ATOM 996 C C . VAL A 1 125 ? -5.021 -6.428 14.645 1.00 98.06 125 VAL A C 1
ATOM 998 O O . VAL A 1 125 ? -3.873 -6.868 14.665 1.00 98.06 125 VAL A O 1
ATOM 1001 N N . ARG A 1 126 ? -6.049 -7.118 14.154 1.00 97.50 126 ARG A N 1
ATOM 1002 C CA . ARG A 1 126 ? -5.923 -8.387 13.432 1.00 97.50 126 ARG A CA 1
ATOM 1003 C C . ARG A 1 126 ? -6.579 -8.262 12.070 1.00 97.50 126 ARG A C 1
ATOM 1005 O O . ARG A 1 126 ? -7.565 -7.545 11.922 1.00 97.50 126 ARG A O 1
ATOM 1012 N N . PHE A 1 127 ? -6.077 -9.021 11.112 1.00 96.88 127 PHE A N 1
ATOM 1013 C CA . PHE A 1 127 ? -6.623 -9.078 9.765 1.00 96.88 127 PHE A CA 1
ATOM 1014 C C . PHE A 1 127 ? -7.175 -10.475 9.503 1.00 96.88 127 PHE A C 1
ATOM 1016 O O . PHE A 1 127 ? -6.614 -11.468 9.970 1.00 96.88 127 PHE A O 1
ATOM 1023 N N . LYS A 1 128 ? -8.299 -10.554 8.794 1.00 95.25 128 LYS A N 1
ATOM 1024 C CA . LYS A 1 128 ? -8.912 -11.816 8.385 1.00 95.25 128 LYS A CA 1
ATOM 1025 C C . LYS A 1 128 ? -9.313 -11.761 6.925 1.00 95.25 128 LYS A C 1
ATOM 1027 O O . LYS A 1 128 ? -9.841 -10.754 6.463 1.00 95.25 128 LYS A O 1
ATOM 1032 N N . GLU A 1 129 ? -9.110 -12.877 6.245 1.00 93.38 129 GLU A N 1
ATOM 1033 C CA . GLU A 1 129 ? -9.731 -13.134 4.957 1.00 93.38 129 GLU A CA 1
ATOM 1034 C C . GLU A 1 129 ? -11.054 -13.842 5.216 1.00 93.38 129 GLU A C 1
ATOM 1036 O O . GLU A 1 129 ? -11.111 -14.824 5.961 1.00 93.38 129 GLU A O 1
ATOM 1041 N N . ILE A 1 130 ? -12.125 -13.328 4.627 1.00 90.31 130 ILE A N 1
ATOM 1042 C CA . ILE A 1 130 ? -13.397 -14.034 4.554 1.00 90.31 130 ILE A CA 1
ATOM 1043 C C . ILE A 1 130 ? -13.743 -14.077 3.079 1.00 90.31 130 ILE A C 1
ATOM 1045 O O . ILE A 1 130 ? -13.917 -13.038 2.446 1.00 90.31 130 ILE A O 1
ATOM 1049 N N . LYS A 1 131 ? -13.801 -15.288 2.531 1.00 86.88 131 LYS A N 1
ATOM 1050 C CA . LYS A 1 131 ? -14.159 -15.481 1.134 1.00 86.88 131 LYS A CA 1
ATOM 1051 C C . LYS A 1 131 ? -15.587 -14.980 0.905 1.00 86.88 131 LYS A C 1
ATOM 1053 O O . LYS A 1 131 ? -16.472 -15.273 1.707 1.00 86.88 131 LYS A O 1
ATOM 1058 N N . ASP A 1 132 ? -15.779 -14.232 -0.178 1.00 86.19 132 ASP A N 1
ATOM 1059 C CA . ASP A 1 132 ? -17.077 -13.696 -0.595 1.00 86.19 132 ASP A CA 1
ATOM 1060 C C . ASP A 1 132 ? -17.774 -12.874 0.510 1.00 86.19 132 ASP A C 1
ATOM 1062 O O . ASP A 1 132 ? -18.998 -12.925 0.662 1.00 86.19 132 ASP A O 1
ATOM 1066 N N . CYS A 1 133 ? -17.008 -12.111 1.308 1.00 88.12 133 CYS A N 1
ATOM 1067 C CA . CYS A 1 133 ? -17.560 -11.416 2.474 1.00 88.12 133 CYS A CA 1
ATOM 1068 C C . CYS A 1 133 ? -18.592 -10.349 2.094 1.00 88.12 133 CYS A C 1
ATOM 1070 O O . CYS A 1 133 ? -19.519 -10.111 2.864 1.00 88.12 133 CYS A O 1
ATOM 1072 N N . GLY A 1 134 ? -18.507 -9.785 0.884 1.00 86.38 134 GLY A N 1
ATOM 1073 C CA . GLY A 1 134 ? -19.560 -8.930 0.336 1.00 86.38 134 GLY A CA 1
ATOM 1074 C C . GLY A 1 134 ? -20.913 -9.641 0.198 1.00 86.38 134 GLY A C 1
ATOM 1075 O O . GLY A 1 134 ? -21.944 -9.064 0.535 1.00 86.38 134 GLY A O 1
ATOM 1076 N N . ILE A 1 135 ? -20.923 -10.909 -0.233 1.00 89.31 135 ILE A N 1
ATOM 1077 C CA . ILE A 1 135 ? -22.153 -11.706 -0.379 1.00 89.31 135 ILE A CA 1
ATOM 1078 C C . ILE A 1 135 ? -22.638 -12.173 0.993 1.00 89.31 135 ILE A C 1
ATOM 1080 O O . ILE A 1 135 ? -23.805 -11.985 1.333 1.00 89.31 135 ILE A O 1
ATOM 1084 N N . VAL A 1 136 ? -21.741 -12.751 1.797 1.00 88.62 136 VAL A N 1
ATOM 1085 C CA . VAL A 1 136 ? -22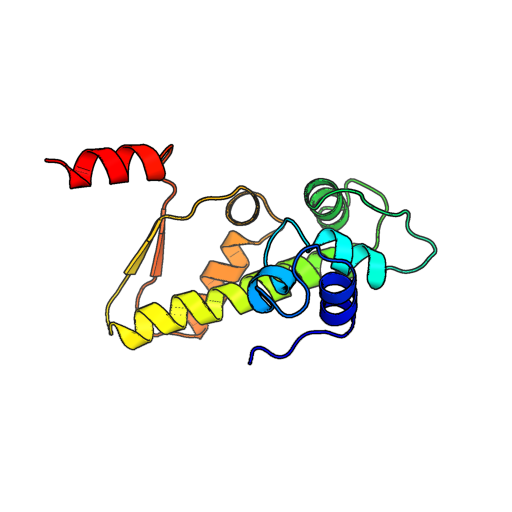.076 -13.259 3.137 1.00 88.62 136 VAL A CA 1
ATOM 1086 C C . VAL A 1 136 ? -22.571 -12.127 4.037 1.00 88.62 136 VAL A C 1
ATOM 1088 O O . VAL A 1 136 ? -23.575 -12.284 4.726 1.00 88.62 136 VAL A O 1
ATOM 1091 N N . GLY A 1 137 ? -21.908 -10.972 3.995 1.00 88.81 137 GLY A N 1
ATOM 1092 C CA . GLY A 1 137 ? -22.300 -9.782 4.741 1.00 88.81 137 GLY A CA 1
ATOM 1093 C C . GLY A 1 137 ? -23.659 -9.248 4.297 1.00 88.81 137 GLY A C 1
ATOM 1094 O O . GLY A 1 137 ? -24.507 -8.987 5.144 1.00 88.81 137 GLY A O 1
ATOM 1095 N N . ALA A 1 138 ? -23.911 -9.152 2.986 1.00 90.75 138 ALA A N 1
ATOM 1096 C CA . ALA A 1 138 ? -25.221 -8.746 2.475 1.00 90.75 138 ALA A CA 1
ATOM 1097 C C . ALA A 1 138 ? -26.338 -9.706 2.919 1.00 90.75 138 ALA A C 1
ATOM 1099 O O . ALA A 1 138 ? -27.400 -9.253 3.339 1.00 90.75 138 ALA A O 1
ATOM 1100 N N . ALA A 1 139 ? -26.084 -11.018 2.888 1.00 91.50 139 ALA A N 1
ATOM 1101 C CA . ALA A 1 139 ? -27.037 -12.022 3.349 1.00 91.50 139 ALA A CA 1
ATOM 1102 C C . ALA A 1 139 ? -27.316 -11.918 4.858 1.00 91.50 139 ALA A C 1
ATOM 1104 O O . ALA A 1 139 ? -28.459 -12.063 5.265 1.00 91.50 139 ALA A O 1
ATOM 1105 N N . GLN A 1 140 ? -26.306 -11.630 5.686 1.00 91.06 140 GLN A N 1
ATOM 1106 C CA . GLN A 1 140 ? -26.481 -11.463 7.136 1.00 91.06 140 GLN A CA 1
ATOM 1107 C C . GLN A 1 140 ? -27.239 -10.191 7.532 1.00 91.06 140 GLN A C 1
ATOM 1109 O O . GLN A 1 140 ? -27.768 -10.134 8.634 1.00 91.06 140 GLN A O 1
ATOM 1114 N N . LEU A 1 141 ? -27.294 -9.173 6.669 1.00 91.19 141 LEU A N 1
ATOM 1115 C CA . LEU A 1 141 ? -28.004 -7.922 6.959 1.00 91.19 141 LEU A CA 1
ATOM 1116 C C . LEU A 1 141 ? -29.526 -8.020 6.791 1.00 91.19 141 LEU A C 1
ATOM 1118 O O . LEU A 1 141 ? -30.238 -7.140 7.270 1.00 91.19 141 LEU A O 1
ATOM 1122 N N . VAL A 1 142 ? -30.020 -9.035 6.080 1.00 90.62 142 VAL A N 1
ATOM 1123 C CA . VAL A 1 142 ? -31.454 -9.213 5.787 1.00 90.62 142 VAL A CA 1
ATOM 1124 C C . VAL A 1 142 ? -32.140 -10.239 6.696 1.00 90.62 142 VAL A C 1
ATOM 1126 O O . VAL A 1 142 ? -33.316 -10.535 6.485 1.00 90.62 142 VAL A O 1
ATOM 1129 N N . VAL A 1 143 ? -31.417 -10.783 7.680 1.00 66.25 143 VAL A N 1
ATOM 1130 C CA . VAL A 1 143 ? -31.910 -11.745 8.683 1.00 66.25 143 VAL A CA 1
ATOM 1131 C C . VAL A 1 143 ? -31.996 -11.070 10.042 1.00 66.25 143 VAL A C 1
ATOM 1133 O O . VAL A 1 143 ? -32.986 -11.338 10.753 1.00 66.25 143 VAL A O 1
#

Sequence (143 aa):
KFPQSPAGLQVDSQSIKKGGALFEKEVAGAYLFQHYNLRRKKEFGIIESTHQMDKAARGEISGDKLLARDLFKQSAELISCQIAGMANFKKQDMVFVMEGSLFWVGYNYWKTVEETVKSLTKYKVRFKEIKDCGIVGAAQLVV

pLDDT: mean 95.3, std 4.22, range [66.25, 98.56]

Foldseek 3Di:
DDDADPLLQVQLVPDPHHPPPSLCCLQPQVNLLSSQQVPWDPVDDRDDGLVVLQCLCVPVDDGDNVSSVVSLLRNLLSVLVVVLVVCVVVVEADEAADDDPCCPPHDCNVVSSLVNNVVSHPHHYHYDYDPPCVVVVVVVVVD